Protein AF-A0ABD2SVR3-F1 (afdb_monomer)

Nearest PDB structures (foldseek):
  7y4g-assembly1_A  TM=5.495E-01  e=4.233E-01  Bacteroides thetaiotaomicron
  3trs-assembly2_D  TM=3.457E-01  e=1.731E+00  Aspergillus niger var. macrosporus
  8gex-assembly1_A  TM=4.840E-01  e=4.912E+00  Bacteroides thetaiotaomicron
  8gex-assembly3_C  TM=4.851E-01  e=7.854E+00  Bacteroides thetaiotaomicron

Solvent-accessible surface area (backbone atoms only — not comparable to full-atom values): 9138 Å² total; per-residue (Å²): 102,72,50,70,42,85,88,78,70,46,72,46,77,51,79,84,60,87,90,54,76,62,70,98,46,35,54,74,39,43,32,70,50,66,24,80,81,76,72,31,46,36,40,39,38,44,36,37,39,58,59,92,92,45,73,51,63,48,44,36,42,31,36,59,82,78,70,43,75,46,72,58,94,72,68,100,54,90,45,50,76,46,92,58,60,58,51,58,32,41,74,53,96,55,23,34,36,37,70,20,39,47,96,94,38,68,35,41,38,34,37,31,59,72,79,70,42,77,46,78,46,87,76,86,62,95,64,94,80,68,78,65,66,44,49,32,71,46,72,56,98,87,39,83,40,80,48,72,63,131

InterPro domains:
  IPR006527 F-box associated beta-propeller, type 1 [PF07734] (4-127)
  IPR017451 F-box associated beta-propeller domain [TIGR01640] (1-143)
  IPR050796 SCF complex F-box component [PTHR31672] (1-122)

Radius of gyration: 15.7 Å; Cα contacts (8 Å, |Δi|>4): 285; chains: 1; bounding box: 40×37×43 Å

Mean predicted aligned error: 7.52 Å

Sequence (150 aa):
MYLINPTTVDYHRIPVFHLGLPQQSSYRVYGFGYDFASDDYKVVNLSRYRKGNIDTTFVDVYSVRMGLWRRLESLPYDDVLSERGGASGVLVNGVFHWMASKASSLVIIGFDLSDEKFSRYQHLLIFMEMSWIGMNLGVLEGVFVCFVLY

pLDDT: mean 79.94, std 13.64, range [44.94, 96.62]

Foldseek 3Di:
DWDADPVVRDIDDQDDDPPDDDPVFKDKAWEWDAAPQVRWIKIWIWMWGDDDPDTDIWIWIATPVVSDIDTDPDDPDSFFDDPQDKHHFDDAPQWTWIWTADPNDIWIWIQRNNVRDIDTDRDDDPPNDDDPHQWYWDADPRDIDIDGDD

Organism: NCBI:txid62892

Secondary structure (DSSP, 8-state):
-EEE-TTT--EEEPPPPTTPPPGGGEEEEEEEEEETTTTEEEEEEEEEEEETTEEEEEEEEEETTTTEEEE-S--S-TT---TT--PPPEEETTEEEEEEEETTEEEEEEEETTT--EEEE--S---TTS--TTEEEEEETTEEEEEE--

Structure (mmCIF, N/CA/C/O backbone):
data_AF-A0ABD2SVR3-F1
#
_entry.id   AF-A0ABD2SVR3-F1
#
loop_
_atom_site.group_PDB
_atom_site.id
_atom_site.type_symbol
_atom_site.label_atom_id
_atom_site.label_alt_id
_atom_site.label_comp_id
_atom_site.label_asym_id
_atom_site.label_entity_id
_atom_site.label_seq_id
_atom_site.pdbx_PDB_ins_code
_atom_site.Cartn_x
_atom_site.Cartn_y
_atom_site.Cartn_z
_atom_site.occupancy
_atom_site.B_iso_or_equiv
_atom_site.auth_seq_id
_atom_site.auth_comp_id
_atom_site.auth_asym_id
_atom_site.auth_atom_id
_atom_site.pdbx_PDB_model_num
ATOM 1 N N . MET A 1 1 ? 8.172 2.208 11.697 1.00 87.25 1 MET A N 1
ATOM 2 C CA . MET A 1 1 ? 6.969 2.769 11.050 1.00 87.25 1 MET A CA 1
ATOM 3 C C . MET A 1 1 ? 5.865 2.813 12.090 1.00 87.25 1 MET A C 1
ATOM 5 O O . MET A 1 1 ? 5.835 1.932 12.944 1.00 87.25 1 MET A O 1
ATOM 9 N N . TYR A 1 2 ? 5.017 3.836 12.053 1.00 92.88 2 TYR A N 1
ATOM 10 C CA . TYR A 1 2 ? 3.914 4.018 12.994 1.00 92.88 2 TYR A CA 1
ATOM 11 C C . TYR A 1 2 ? 2.645 4.317 12.202 1.00 92.88 2 TYR A C 1
ATOM 13 O O . TYR A 1 2 ? 2.710 5.057 11.223 1.00 92.88 2 TYR A O 1
ATOM 21 N N . LEU A 1 3 ? 1.521 3.751 12.626 1.00 93.31 3 LEU A N 1
ATOM 22 C CA . LEU A 1 3 ? 0.201 4.262 12.277 1.00 93.31 3 LEU A CA 1
ATOM 23 C C . LEU A 1 3 ? -0.216 5.182 13.410 1.00 93.31 3 LEU A C 1
ATOM 25 O O . LEU A 1 3 ? -0.086 4.804 14.570 1.00 93.31 3 LEU A O 1
ATOM 29 N N . ILE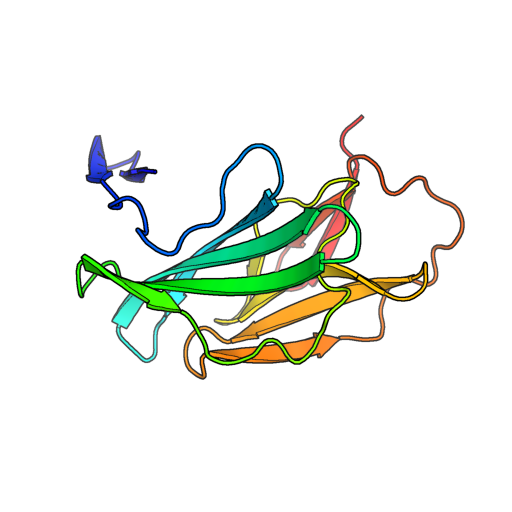 A 1 4 ? -0.666 6.384 13.084 1.00 93.75 4 ILE A N 1
ATOM 30 C CA . ILE A 1 4 ? -1.083 7.371 14.075 1.00 93.75 4 ILE A CA 1
ATOM 31 C C . ILE A 1 4 ? -2.514 7.748 13.734 1.00 93.75 4 ILE A C 1
ATOM 33 O O . ILE A 1 4 ? -2.790 8.129 12.597 1.00 93.75 4 ILE A O 1
ATOM 37 N N . ASN A 1 5 ? -3.409 7.636 14.709 1.00 92.12 5 ASN A N 1
ATOM 38 C CA . ASN A 1 5 ? -4.734 8.218 14.628 1.00 92.12 5 ASN A CA 1
ATOM 39 C C . ASN A 1 5 ? -4.652 9.642 15.202 1.00 92.12 5 ASN A C 1
ATOM 41 O O . ASN A 1 5 ? -4.577 9.800 16.419 1.00 92.12 5 ASN A O 1
ATOM 45 N N . PRO A 1 6 ? -4.648 10.695 14.368 1.00 92.38 6 PRO A N 1
ATOM 46 C CA . PRO A 1 6 ? -4.511 12.063 14.860 1.00 92.38 6 PRO A CA 1
ATOM 47 C C . PRO A 1 6 ? -5.739 12.542 15.648 1.00 92.38 6 PRO A C 1
ATOM 49 O O . PRO A 1 6 ? -5.636 13.511 16.392 1.00 92.38 6 PRO A O 1
ATOM 52 N N . THR A 1 7 ? -6.893 11.883 15.498 1.00 94.94 7 THR A N 1
ATOM 53 C CA . THR A 1 7 ? -8.134 12.236 16.198 1.00 94.94 7 THR A CA 1
ATOM 54 C C . THR A 1 7 ? -8.171 11.659 17.607 1.00 94.94 7 THR A C 1
ATOM 56 O O . THR A 1 7 ? -8.608 12.343 18.527 1.00 94.94 7 THR A O 1
ATOM 59 N N . THR A 1 8 ? -7.714 10.417 17.788 1.00 94.06 8 THR A N 1
ATOM 60 C CA . THR A 1 8 ? -7.676 9.776 19.115 1.00 94.06 8 THR A CA 1
ATOM 61 C C . THR A 1 8 ? -6.331 9.936 19.818 1.00 94.06 8 THR A C 1
ATOM 63 O O . THR A 1 8 ? -6.241 9.696 21.014 1.00 94.06 8 THR A O 1
ATOM 66 N N . VAL A 1 9 ? -5.296 10.384 19.097 1.00 91.88 9 VAL A N 1
ATOM 67 C CA . VAL A 1 9 ? -3.899 10.471 19.566 1.00 91.88 9 VAL A CA 1
ATOM 68 C C . VAL A 1 9 ? -3.290 9.088 19.863 1.00 91.88 9 VAL A C 1
ATOM 70 O O . VAL A 1 9 ? -2.200 8.973 20.423 1.00 91.88 9 VAL A O 1
ATOM 73 N N . ASP A 1 10 ? -3.948 8.016 19.418 1.00 94.50 10 ASP A N 1
ATOM 74 C CA . ASP A 1 10 ? -3.412 6.664 19.511 1.00 94.50 10 ASP A CA 1
ATOM 75 C C . ASP A 1 10 ? -2.381 6.405 18.418 1.00 94.50 10 ASP A C 1
ATOM 77 O O . ASP A 1 10 ? -2.454 6.928 17.299 1.00 94.50 10 ASP A O 1
ATOM 81 N N . TYR A 1 11 ? -1.431 5.528 18.722 1.00 94.19 11 TYR A N 1
ATOM 82 C CA . TYR A 1 11 ? -0.467 5.058 17.746 1.00 94.19 11 TYR A CA 1
ATOM 83 C C . TYR A 1 11 ? -0.273 3.550 17.834 1.00 94.19 11 TYR A C 1
ATOM 85 O O . TYR A 1 11 ? -0.244 2.951 18.907 1.00 94.19 11 TYR A O 1
ATOM 93 N N . HIS A 1 12 ? -0.067 2.942 16.672 1.00 93.31 12 HIS A N 1
ATOM 94 C CA . HIS A 1 12 ? 0.307 1.545 16.528 1.00 93.31 12 HIS A CA 1
ATOM 95 C C . HIS A 1 12 ? 1.704 1.461 15.929 1.00 93.31 12 HIS A C 1
ATOM 97 O O . HIS A 1 12 ? 1.962 1.944 14.821 1.00 93.31 12 HIS A O 1
ATOM 103 N N . ARG A 1 13 ? 2.637 0.852 16.661 1.00 95.25 13 ARG A N 1
ATOM 104 C CA . ARG A 1 13 ? 3.996 0.640 16.162 1.00 95.25 13 ARG A CA 1
ATOM 105 C C . ARG A 1 13 ? 4.016 -0.591 15.267 1.00 95.25 13 ARG A C 1
ATOM 107 O O . ARG A 1 13 ? 3.818 -1.708 15.733 1.00 95.25 13 ARG A O 1
ATOM 114 N N . ILE A 1 14 ? 4.380 -0.391 14.007 1.00 94.62 14 ILE A N 1
ATOM 115 C CA . ILE A 1 14 ? 4.580 -1.495 13.074 1.00 94.62 14 ILE A CA 1
ATOM 116 C C . ILE A 1 14 ? 5.995 -2.064 13.275 1.00 94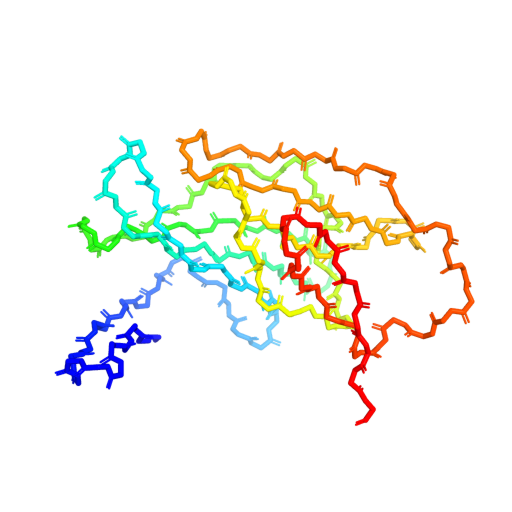.62 14 ILE A C 1
ATOM 118 O O . ILE A 1 14 ? 6.973 -1.302 13.189 1.00 94.62 14 ILE A O 1
ATOM 122 N N . PRO A 1 15 ? 6.134 -3.378 13.551 1.00 93.25 15 PRO A N 1
ATOM 123 C CA . PRO A 1 15 ? 7.430 -4.016 13.723 1.00 93.25 15 PRO A CA 1
ATOM 124 C C . PRO A 1 15 ? 8.243 -3.955 12.429 1.00 93.25 15 PRO A C 1
ATOM 126 O O . PRO A 1 15 ? 7.701 -3.892 11.325 1.00 93.25 15 PRO A O 1
ATOM 129 N N . VAL A 1 16 ? 9.567 -3.975 12.564 1.00 89.31 16 VAL A N 1
ATOM 130 C CA . VAL A 1 16 ? 10.459 -4.061 11.404 1.00 89.31 16 VAL A CA 1
ATOM 131 C C . VAL A 1 16 ? 10.299 -5.440 10.776 1.00 89.31 16 VAL A C 1
ATOM 133 O O . VAL A 1 16 ? 10.348 -6.450 11.478 1.00 89.31 16 VAL A O 1
ATOM 136 N N . PHE A 1 17 ? 10.127 -5.492 9.457 1.00 89.19 17 PHE A N 1
ATOM 137 C CA . PHE A 1 17 ? 10.114 -6.768 8.760 1.00 89.19 17 PHE A CA 1
ATOM 138 C C . PHE A 1 17 ? 11.542 -7.299 8.616 1.00 89.19 17 PHE A C 1
ATOM 140 O O . PHE A 1 17 ? 12.380 -6.668 7.976 1.00 89.19 17 PHE A O 1
ATOM 147 N N . HIS A 1 18 ? 11.824 -8.456 9.215 1.00 82.94 18 HIS A N 1
ATOM 148 C CA . HIS A 1 18 ? 13.164 -9.052 9.252 1.00 82.94 18 HIS A CA 1
ATOM 149 C C . HIS A 1 18 ? 13.677 -9.487 7.868 1.00 82.94 18 HIS A C 1
ATOM 151 O O . HIS A 1 18 ? 14.882 -9.473 7.642 1.00 82.94 18 HIS A O 1
ATOM 157 N N . LEU A 1 19 ? 12.776 -9.811 6.929 1.00 82.88 19 LEU 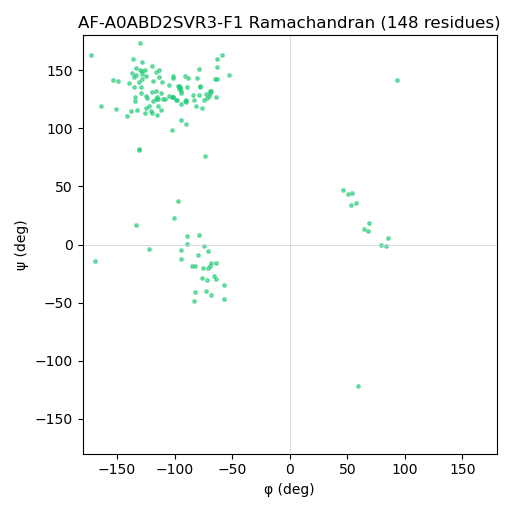A N 1
ATOM 158 C CA . LEU A 1 19 ? 13.112 -10.074 5.518 1.00 82.88 19 LEU A CA 1
ATOM 159 C C . LEU A 1 19 ? 13.077 -8.802 4.653 1.00 82.88 19 LEU A C 1
ATOM 161 O O . LEU A 1 19 ? 13.157 -8.867 3.421 1.00 82.88 19 LEU A O 1
ATOM 165 N N . GLY A 1 20 ? 12.910 -7.635 5.278 1.00 78.50 20 GLY A N 1
ATOM 166 C CA . GLY A 1 20 ? 12.955 -6.349 4.603 1.00 78.50 20 GLY A CA 1
ATOM 167 C C . GLY A 1 20 ? 14.343 -6.075 4.027 1.00 78.50 20 GLY A C 1
ATOM 168 O O . GLY A 1 20 ? 15.365 -6.390 4.630 1.00 78.50 20 GLY A O 1
ATOM 169 N N . LEU A 1 21 ? 14.380 -5.460 2.847 1.00 78.38 21 LEU A N 1
ATOM 170 C CA . LEU A 1 21 ? 15.635 -5.125 2.169 1.00 78.38 21 LEU A CA 1
ATOM 171 C C . LEU A 1 21 ? 16.511 -4.115 2.953 1.00 78.38 21 LEU A C 1
ATOM 173 O O . LEU A 1 21 ? 16.019 -3.359 3.792 1.00 78.38 21 LEU A O 1
ATOM 177 N N . PRO A 1 22 ? 17.821 -4.030 2.694 1.00 75.31 22 PRO A N 1
ATOM 178 C CA . PRO A 1 22 ? 18.647 -2.965 3.257 1.00 75.31 22 PRO A CA 1
ATOM 179 C C . PRO A 1 22 ? 18.316 -1.606 2.616 1.00 75.31 22 PRO A C 1
ATOM 181 O O . PRO A 1 22 ? 18.364 -1.453 1.396 1.00 75.31 22 PRO A O 1
ATOM 184 N N . GLN A 1 23 ? 18.046 -0.593 3.447 1.00 69.69 23 GLN A N 1
ATOM 185 C CA . GLN A 1 23 ? 17.544 0.722 3.014 1.00 69.69 23 GLN A CA 1
ATOM 186 C C . GLN A 1 23 ? 18.447 1.433 1.990 1.00 69.69 23 GLN A C 1
ATOM 188 O O . GLN A 1 23 ? 17.944 2.086 1.087 1.00 69.69 23 GLN A O 1
ATOM 193 N N . GLN A 1 24 ? 19.770 1.276 2.092 1.00 70.00 24 GLN A N 1
ATOM 194 C CA . GLN A 1 24 ? 20.750 1.969 1.239 1.00 70.00 24 GLN A CA 1
ATOM 195 C C . GLN A 1 24 ? 20.735 1.531 -0.236 1.00 70.00 24 GLN A C 1
ATOM 197 O O . GLN A 1 24 ? 21.318 2.203 -1.077 1.00 70.00 24 GLN A O 1
ATOM 202 N N . SER A 1 25 ? 20.110 0.395 -0.550 1.00 72.19 25 SER A N 1
ATOM 203 C CA . SER A 1 25 ? 20.091 -0.188 -1.907 1.00 72.19 25 SER A CA 1
ATOM 204 C C . SER A 1 25 ? 18.691 -0.627 -2.329 1.00 72.19 25 SER A C 1
ATOM 206 O O . SER A 1 25 ? 18.532 -1.410 -3.266 1.00 72.19 25 SER A O 1
ATOM 208 N N . SER A 1 26 ? 17.672 -0.131 -1.622 1.00 77.94 26 SER A N 1
ATOM 209 C CA . SER A 1 26 ? 16.284 -0.432 -1.928 1.00 77.94 26 SER A CA 1
ATOM 210 C C . SER A 1 26 ? 15.444 0.827 -2.026 1.00 77.94 26 SER A C 1
ATOM 212 O O . SER A 1 26 ? 15.427 1.633 -1.095 1.00 77.94 26 SER A O 1
ATOM 214 N N . TYR A 1 27 ? 14.677 0.934 -3.100 1.00 80.12 27 TYR A N 1
ATOM 215 C CA . TYR A 1 27 ? 13.593 1.897 -3.207 1.00 80.12 27 TYR A CA 1
ATOM 216 C C . TYR A 1 27 ? 12.306 1.287 -2.641 1.00 80.12 27 TYR A C 1
ATOM 218 O O . TYR A 1 27 ? 12.089 0.081 -2.782 1.00 80.12 27 TYR A O 1
ATOM 226 N N . ARG A 1 28 ? 11.473 2.094 -1.972 1.00 82.19 28 ARG A N 1
ATOM 227 C CA . ARG A 1 28 ? 10.238 1.637 -1.316 1.00 82.19 28 ARG A CA 1
ATOM 228 C C . ARG A 1 28 ? 9.101 2.624 -1.499 1.00 82.19 28 ARG A C 1
ATOM 230 O O . ARG A 1 28 ? 9.303 3.820 -1.307 1.00 82.19 28 ARG A O 1
ATOM 237 N N . VAL A 1 29 ? 7.909 2.098 -1.744 1.00 84.50 29 VAL A N 1
ATOM 238 C CA . VAL A 1 29 ? 6.643 2.832 -1.644 1.00 84.50 29 VAL A CA 1
ATOM 239 C C . VAL A 1 29 ? 5.674 2.046 -0.779 1.00 84.50 29 VAL A C 1
ATOM 241 O O . VAL A 1 29 ? 5.711 0.816 -0.737 1.00 84.50 29 VAL A O 1
ATOM 244 N N . TYR A 1 30 ? 4.802 2.770 -0.087 1.00 88.12 30 TYR A N 1
ATOM 245 C CA . TYR A 1 30 ? 3.829 2.179 0.821 1.00 88.12 30 TYR A CA 1
ATOM 246 C C . TYR A 1 30 ? 2.405 2.514 0.384 1.00 88.12 30 TYR A C 1
ATOM 248 O O . TYR A 1 30 ? 2.171 3.537 -0.257 1.00 88.12 30 TYR A O 1
ATOM 256 N N . GLY A 1 31 ? 1.458 1.660 0.746 1.00 90.44 31 GLY A N 1
ATOM 257 C CA . GLY A 1 31 ? 0.024 1.936 0.744 1.00 90.44 31 GLY A CA 1
ATOM 258 C C . GLY A 1 31 ? -0.556 1.567 2.107 1.00 90.44 31 GLY A C 1
ATOM 259 O O . GLY A 1 31 ? -0.123 0.584 2.709 1.00 90.44 31 GLY A O 1
ATOM 260 N N . PHE A 1 32 ? -1.505 2.354 2.608 1.00 93.06 32 PHE A N 1
ATOM 261 C CA . PHE A 1 32 ? -2.243 2.066 3.840 1.00 93.06 32 PHE A CA 1
ATOM 262 C C . PHE A 1 32 ? -3.743 2.189 3.592 1.00 93.06 32 PHE A C 1
ATOM 264 O O . PHE A 1 32 ? -4.185 3.114 2.912 1.00 93.06 32 PHE A O 1
ATOM 271 N N . GLY A 1 33 ? -4.510 1.228 4.099 1.00 93.44 33 GLY A N 1
ATOM 272 C CA . GLY A 1 33 ? -5.896 1.067 3.700 1.00 93.44 33 GLY A CA 1
ATOM 273 C C . GLY A 1 33 ? -6.630 0.025 4.519 1.00 93.44 33 GLY A C 1
ATOM 274 O O . GLY A 1 33 ? -6.014 -0.801 5.191 1.00 93.44 33 GLY A O 1
ATOM 275 N N . TYR A 1 34 ? -7.952 0.087 4.447 1.00 94.06 34 TYR A N 1
ATOM 276 C CA . TYR A 1 34 ? -8.846 -0.870 5.078 1.00 94.06 34 TYR A CA 1
ATOM 277 C C . TYR A 1 34 ? -9.366 -1.855 4.028 1.00 94.06 34 TYR A C 1
ATOM 279 O O . TYR A 1 34 ? -9.878 -1.447 2.984 1.00 94.06 34 TYR A O 1
ATOM 287 N N . ASP A 1 35 ? -9.203 -3.142 4.308 1.00 94.94 35 ASP A N 1
ATOM 288 C CA . ASP A 1 35 ? -9.751 -4.249 3.538 1.00 94.94 35 ASP A CA 1
ATOM 289 C C . ASP A 1 35 ? -11.085 -4.679 4.155 1.00 94.94 35 ASP A C 1
ATOM 291 O O . ASP A 1 35 ? -11.120 -5.310 5.215 1.00 94.94 35 ASP A O 1
ATOM 295 N N . PHE A 1 36 ? -12.181 -4.348 3.472 1.00 92.12 36 PHE A N 1
ATOM 296 C CA . PHE A 1 36 ? -13.536 -4.690 3.902 1.00 92.12 36 PHE A CA 1
ATOM 297 C C . PHE A 1 36 ? -13.784 -6.204 3.943 1.00 92.12 36 PHE A C 1
ATOM 299 O O . PHE A 1 36 ? -14.585 -6.655 4.758 1.00 92.12 36 PHE A O 1
ATOM 306 N N . ALA A 1 37 ? -13.118 -6.997 3.095 1.00 93.69 37 ALA A N 1
ATOM 307 C CA . ALA A 1 37 ? -13.351 -8.440 3.022 1.00 93.69 37 ALA A CA 1
ATOM 308 C C . ALA A 1 37 ? -12.775 -9.174 4.240 1.00 93.69 37 ALA A C 1
ATOM 310 O O . ALA A 1 37 ? -13.408 -10.085 4.772 1.00 93.69 37 ALA A O 1
ATOM 311 N N . SER A 1 38 ? -11.585 -8.768 4.697 1.00 94.44 38 SER A N 1
ATOM 312 C CA . SER A 1 38 ? -10.951 -9.336 5.892 1.00 94.44 38 SER A CA 1
ATOM 313 C C . SER A 1 38 ? -11.225 -8.550 7.176 1.00 94.44 38 SER A C 1
ATOM 315 O O . SER A 1 38 ? -10.781 -8.978 8.244 1.00 94.44 38 SER A O 1
ATOM 317 N N . ASP A 1 39 ? -11.915 -7.408 7.077 1.00 95.44 39 ASP A N 1
ATOM 318 C CA . ASP A 1 39 ? -12.146 -6.455 8.169 1.00 95.44 39 ASP A CA 1
ATOM 319 C C . ASP A 1 39 ? -10.821 -6.020 8.837 1.00 95.44 39 ASP A C 1
ATOM 321 O O . ASP A 1 39 ? -10.656 -6.005 10.055 1.00 95.44 39 ASP A O 1
ATOM 325 N N . ASP A 1 40 ? -9.804 -5.717 8.031 1.00 96.25 40 ASP A N 1
ATOM 326 C CA . ASP A 1 40 ? -8.455 -5.446 8.536 1.00 96.25 40 ASP A CA 1
ATOM 327 C C . ASP A 1 40 ? -7.846 -4.196 7.916 1.00 96.25 40 ASP A C 1
ATOM 329 O O . ASP A 1 40 ? -8.031 -3.899 6.738 1.00 96.25 40 ASP A O 1
ATOM 333 N N . TYR A 1 41 ? -7.052 -3.488 8.710 1.00 95.06 41 TYR A N 1
ATOM 334 C CA . TYR A 1 41 ? -6.164 -2.470 8.181 1.00 95.06 41 TYR A CA 1
ATOM 335 C C . TYR A 1 41 ? -4.881 -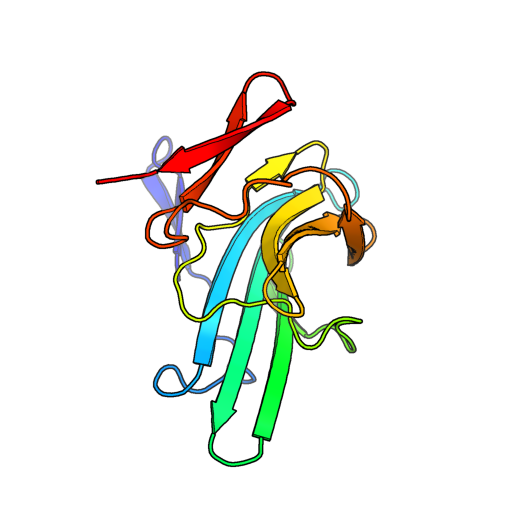3.134 7.704 1.00 95.06 41 TYR A C 1
ATOM 337 O O . TYR A 1 41 ? -4.218 -3.863 8.445 1.00 95.06 41 TYR A O 1
ATOM 345 N N . LYS A 1 42 ? -4.497 -2.841 6.466 1.00 95.88 42 LYS A N 1
ATOM 346 C CA . LYS A 1 42 ? -3.299 -3.394 5.845 1.00 95.88 42 LYS A CA 1
ATOM 347 C C . LYS A 1 42 ? -2.323 -2.281 5.486 1.00 95.88 42 LYS A C 1
ATOM 349 O O . LYS A 1 42 ? -2.713 -1.212 5.012 1.00 95.88 42 LYS A O 1
ATOM 354 N N . VAL A 1 43 ? -1.034 -2.549 5.688 1.00 95.00 43 VAL A N 1
ATOM 355 C CA . VAL A 1 43 ? 0.046 -1.772 5.065 1.00 95.00 43 VAL A CA 1
ATOM 356 C C . VAL A 1 43 ? 0.702 -2.632 4.002 1.00 95.00 43 VAL A C 1
ATOM 358 O O . VAL A 1 43 ? 1.179 -3.722 4.298 1.00 95.00 43 VAL A O 1
ATOM 361 N N . VAL A 1 44 ? 0.761 -2.128 2.777 1.00 93.19 44 VAL A N 1
ATOM 362 C CA . VAL A 1 44 ? 1.455 -2.772 1.662 1.00 93.19 44 VAL A CA 1
ATOM 363 C C . VAL A 1 44 ? 2.758 -2.027 1.420 1.00 93.19 44 VAL A C 1
ATOM 365 O O . VAL A 1 44 ? 2.759 -0.808 1.281 1.00 93.19 44 VAL A O 1
ATOM 368 N N . ASN A 1 45 ? 3.870 -2.750 1.386 1.00 90.31 45 ASN A N 1
ATOM 369 C CA . ASN A 1 45 ? 5.197 -2.252 1.050 1.00 90.31 45 ASN A CA 1
ATOM 370 C C . ASN A 1 45 ? 5.625 -2.866 -0.283 1.00 90.31 45 ASN A C 1
ATOM 372 O O . ASN A 1 45 ? 5.833 -4.077 -0.364 1.00 90.31 45 ASN A O 1
ATOM 376 N N . LEU A 1 46 ? 5.796 -2.029 -1.302 1.00 87.44 46 LEU A N 1
ATOM 377 C CA . LEU A 1 46 ? 6.447 -2.412 -2.550 1.00 87.44 46 LEU A CA 1
ATOM 378 C C . LEU A 1 46 ? 7.896 -1.955 -2.476 1.00 87.44 46 LEU A C 1
ATOM 380 O O . LEU A 1 46 ? 8.167 -0.771 -2.266 1.00 87.44 46 LEU A O 1
ATOM 384 N N . SER A 1 47 ? 8.836 -2.878 -2.659 1.00 84.69 47 SER A N 1
ATOM 385 C CA . SER A 1 47 ? 10.259 -2.560 -2.565 1.00 84.69 47 SER A CA 1
ATOM 386 C C . SER A 1 47 ? 11.069 -3.173 -3.697 1.00 84.69 47 SER A C 1
ATOM 388 O O . SER A 1 47 ? 10.875 -4.337 -4.019 1.00 84.69 47 SER A O 1
ATOM 390 N N . ARG A 1 48 ? 11.982 -2.399 -4.292 1.00 82.38 48 ARG A N 1
ATOM 391 C CA . ARG A 1 48 ? 12.898 -2.845 -5.354 1.00 82.38 48 ARG A CA 1
ATOM 392 C C . ARG A 1 48 ? 14.324 -2.779 -4.844 1.00 82.38 48 ARG A C 1
ATOM 394 O O . ARG A 1 48 ? 14.743 -1.736 -4.350 1.00 82.38 48 ARG A O 1
ATOM 401 N N . TYR A 1 49 ? 15.052 -3.879 -4.954 1.00 82.00 49 TYR A N 1
ATOM 402 C CA . TYR A 1 49 ? 16.472 -3.977 -4.652 1.00 82.00 49 TYR A CA 1
ATOM 403 C C . TYR A 1 49 ? 17.270 -3.948 -5.944 1.00 82.00 49 TYR A C 1
ATOM 405 O O . TYR A 1 49 ? 17.029 -4.783 -6.814 1.00 82.00 49 TYR A O 1
ATOM 413 N N . ARG A 1 50 ? 18.247 -3.043 -6.039 1.00 79.62 50 ARG A N 1
ATOM 414 C CA . ARG A 1 50 ? 19.150 -2.982 -7.189 1.00 79.62 50 ARG A CA 1
ATOM 415 C C . ARG A 1 50 ? 20.597 -2.863 -6.730 1.00 79.62 50 ARG A C 1
ATOM 417 O O . ARG A 1 50 ? 20.984 -1.871 -6.114 1.00 79.62 50 ARG A O 1
ATOM 424 N N . LYS A 1 51 ? 21.412 -3.876 -7.028 1.00 83.00 51 LYS A N 1
ATOM 425 C CA . LYS A 1 51 ? 22.855 -3.867 -6.744 1.00 83.00 51 LYS A CA 1
ATOM 426 C C . LYS A 1 51 ? 23.608 -4.732 -7.750 1.00 83.00 51 LYS A C 1
ATOM 428 O O . LYS A 1 51 ? 23.436 -5.948 -7.785 1.00 83.00 51 LYS A O 1
ATOM 433 N N . GLY A 1 52 ? 24.488 -4.108 -8.534 1.00 84.62 52 GLY A N 1
ATOM 434 C CA . GLY A 1 52 ? 25.197 -4.797 -9.613 1.00 84.62 52 GLY A CA 1
ATOM 435 C C . GLY A 1 52 ? 24.205 -5.382 -10.622 1.00 84.62 52 GLY A C 1
ATOM 436 O O . GLY A 1 52 ? 23.377 -4.650 -11.154 1.00 84.62 52 GLY A O 1
ATOM 437 N N . ASN A 1 53 ? 24.265 -6.699 -10.828 1.00 84.12 53 ASN A N 1
ATOM 438 C CA . ASN A 1 53 ? 23.381 -7.429 -11.746 1.00 84.12 53 ASN A CA 1
ATOM 439 C C . ASN A 1 53 ? 22.085 -7.931 -11.086 1.00 84.12 53 ASN A C 1
ATOM 441 O O . ASN A 1 53 ? 21.298 -8.610 -11.738 1.00 84.12 53 ASN A O 1
ATOM 445 N N . ILE A 1 54 ? 21.881 -7.655 -9.795 1.00 81.81 54 ILE A N 1
ATOM 446 C CA . ILE A 1 54 ? 20.668 -8.047 -9.078 1.00 81.81 54 ILE A CA 1
ATOM 447 C C . ILE A 1 54 ? 19.664 -6.906 -9.188 1.00 81.81 54 ILE A C 1
ATOM 449 O O . ILE A 1 54 ? 19.960 -5.785 -8.768 1.00 81.81 54 ILE A O 1
ATOM 453 N N . ASP A 1 55 ? 18.486 -7.226 -9.708 1.00 81.12 55 ASP A N 1
ATOM 454 C CA . ASP A 1 55 ? 17.318 -6.356 -9.754 1.00 81.12 55 ASP A CA 1
ATOM 455 C C . ASP A 1 55 ? 16.091 -7.195 -9.390 1.00 81.12 55 ASP A C 1
ATOM 457 O O . ASP A 1 55 ? 15.803 -8.203 -10.036 1.00 81.12 55 ASP A O 1
ATOM 461 N N . THR A 1 56 ? 15.441 -6.891 -8.271 1.00 81.00 56 THR A N 1
ATOM 462 C CA . THR A 1 56 ? 14.337 -7.716 -7.758 1.00 81.00 56 THR A CA 1
ATOM 463 C C . THR A 1 56 ? 13.340 -6.860 -7.008 1.00 81.00 56 THR A C 1
ATOM 465 O O . THR A 1 56 ? 13.730 -5.979 -6.240 1.00 81.00 56 THR A O 1
ATOM 468 N N . THR A 1 57 ? 12.053 -7.156 -7.178 1.00 82.38 57 THR A N 1
ATOM 469 C CA . THR A 1 57 ? 10.971 -6.460 -6.481 1.00 82.38 57 THR A CA 1
ATOM 470 C C . THR A 1 57 ? 10.253 -7.403 -5.514 1.00 82.38 57 THR A C 1
ATOM 472 O O . THR A 1 57 ? 10.085 -8.587 -5.796 1.00 82.38 57 THR A O 1
ATOM 475 N N . PHE A 1 58 ? 9.818 -6.877 -4.372 1.00 86.19 58 PHE A N 1
ATOM 476 C CA . PHE A 1 58 ? 9.097 -7.598 -3.327 1.00 86.19 58 PHE A CA 1
ATOM 477 C C . PHE A 1 58 ? 7.834 -6.851 -2.913 1.00 86.19 58 PHE A C 1
ATOM 479 O O . PHE A 1 58 ? 7.802 -5.616 -2.922 1.00 86.19 58 PHE A O 1
ATOM 486 N N . VAL A 1 59 ? 6.836 -7.622 -2.480 1.00 89.00 59 VAL A N 1
ATOM 487 C CA . VAL A 1 59 ? 5.596 -7.124 -1.879 1.00 89.00 59 VAL A CA 1
ATOM 488 C C . VAL A 1 59 ? 5.476 -7.727 -0.506 1.00 89.00 59 VAL A C 1
ATOM 490 O O . VAL A 1 59 ? 5.386 -8.947 -0.357 1.00 89.00 59 VAL A O 1
ATOM 493 N N . ASP A 1 60 ? 5.453 -6.855 0.485 1.00 92.31 60 ASP A N 1
ATOM 494 C CA . ASP A 1 60 ? 5.245 -7.242 1.864 1.00 92.31 60 ASP A CA 1
ATOM 495 C C . ASP A 1 60 ? 3.933 -6.622 2.338 1.00 92.31 60 ASP A C 1
ATOM 497 O O . ASP A 1 60 ? 3.694 -5.430 2.1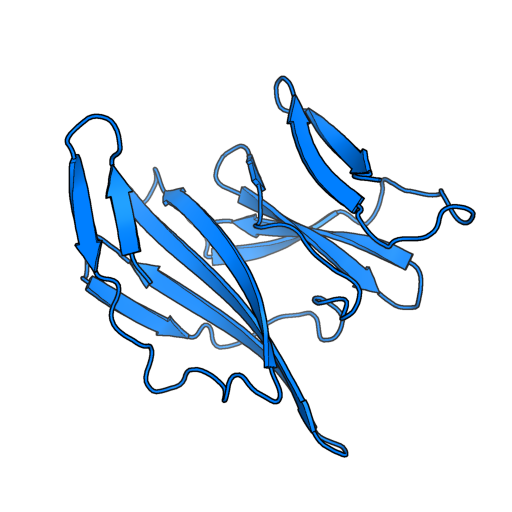38 1.00 92.31 60 ASP A O 1
ATOM 501 N N . VAL A 1 61 ? 3.082 -7.425 2.966 1.00 94.88 61 VAL A N 1
ATOM 502 C CA . VAL A 1 61 ? 1.796 -6.990 3.512 1.00 94.88 61 VAL A CA 1
ATOM 503 C C . VAL A 1 61 ? 1.831 -7.165 5.021 1.00 94.88 61 VAL A C 1
ATOM 505 O O . VAL A 1 61 ? 2.120 -8.248 5.531 1.00 94.88 61 VAL A O 1
ATOM 508 N N . TYR A 1 62 ? 1.549 -6.086 5.737 1.00 96.12 62 TYR A N 1
ATOM 509 C CA . TYR A 1 62 ? 1.341 -6.086 7.173 1.00 96.12 62 TYR A CA 1
ATOM 510 C C . TYR A 1 62 ? -0.151 -6.103 7.465 1.00 96.12 62 TYR A C 1
ATOM 512 O O . TYR A 1 62 ? -0.865 -5.205 7.021 1.00 96.12 62 TYR A O 1
ATOM 520 N N . SER A 1 63 ? -0.592 -7.085 8.242 1.00 96.62 63 SER A N 1
ATOM 521 C CA . SER A 1 63 ? -1.924 -7.099 8.843 1.00 96.62 63 SER A CA 1
ATOM 522 C C . SER A 1 63 ? -1.854 -6.425 10.209 1.00 96.62 63 SER A C 1
ATOM 524 O O . SER A 1 63 ? -1.084 -6.858 11.074 1.00 96.62 63 SER A O 1
ATOM 526 N N . VAL A 1 64 ? -2.649 -5.374 10.422 1.00 96.19 64 VAL A N 1
ATOM 527 C CA . VAL A 1 64 ? -2.730 -4.705 11.728 1.00 96.19 64 VAL A CA 1
ATOM 528 C C . VAL A 1 64 ? -3.393 -5.628 12.741 1.00 96.19 64 VAL A C 1
ATOM 530 O O . VAL A 1 64 ? -2.870 -5.784 13.843 1.00 96.19 64 VAL A O 1
ATOM 533 N N . ARG A 1 65 ? -4.478 -6.303 12.348 1.00 95.69 65 ARG A N 1
ATOM 534 C CA . ARG A 1 65 ? -5.194 -7.277 13.180 1.00 95.69 65 ARG A CA 1
ATOM 535 C C . ARG A 1 65 ? -4.297 -8.417 13.655 1.00 95.69 65 ARG A C 1
A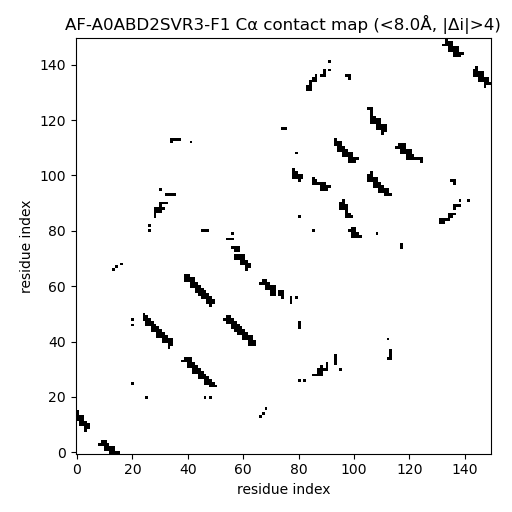TOM 537 O O . ARG A 1 65 ? -4.338 -8.766 14.830 1.00 95.69 65 ARG A O 1
ATOM 544 N N . MET A 1 66 ? -3.499 -9.007 12.764 1.00 95.44 66 MET A N 1
ATOM 545 C CA . MET A 1 66 ? -2.599 -10.111 13.123 1.00 95.44 66 MET A CA 1
ATOM 546 C C . MET A 1 66 ? -1.286 -9.627 13.744 1.00 95.44 66 MET A C 1
ATOM 548 O O . MET A 1 66 ? -0.572 -10.412 14.361 1.00 95.44 66 MET A O 1
ATOM 552 N N . GLY A 1 67 ? -0.932 -8.356 13.550 1.00 95.69 67 GLY A N 1
ATOM 553 C CA . GLY A 1 67 ? 0.327 -7.788 14.016 1.00 95.69 67 GLY A CA 1
ATOM 554 C C . GLY A 1 67 ? 1.562 -8.315 13.277 1.00 95.69 67 GLY A C 1
ATOM 555 O O . GLY A 1 67 ? 2.677 -8.181 13.786 1.00 95.69 67 GLY A O 1
ATOM 556 N N . LEU A 1 68 ? 1.393 -8.908 12.091 1.00 95.38 68 LEU A N 1
ATOM 557 C CA . LEU A 1 68 ? 2.429 -9.668 11.389 1.00 95.38 68 LEU A CA 1
ATOM 558 C C . LEU A 1 68 ? 2.618 -9.195 9.949 1.00 95.38 68 LEU A C 1
ATOM 560 O O . LEU A 1 68 ? 1.675 -8.812 9.257 1.00 95.38 68 LEU A O 1
ATOM 564 N N . TRP A 1 69 ? 3.868 -9.276 9.502 1.00 96.00 69 TRP A N 1
ATOM 565 C CA . TRP A 1 69 ? 4.244 -9.127 8.103 1.00 96.00 69 TRP A CA 1
ATOM 566 C C . TRP A 1 69 ? 4.253 -10.480 7.409 1.00 96.00 69 TRP A C 1
ATOM 568 O O . TRP A 1 69 ? 4.713 -11.472 7.977 1.00 96.00 69 TRP A O 1
ATOM 578 N N . ARG A 1 70 ? 3.864 -10.483 6.139 1.00 93.69 70 ARG A N 1
ATOM 579 C CA . ARG A 1 70 ? 4.093 -11.595 5.219 1.00 93.69 70 ARG A CA 1
ATOM 580 C C . ARG A 1 70 ? 4.557 -11.069 3.869 1.00 93.69 70 ARG A C 1
ATOM 582 O O . ARG A 1 70 ? 4.145 -9.992 3.445 1.00 93.69 70 ARG A O 1
ATOM 589 N N . ARG A 1 71 ? 5.400 -11.845 3.199 1.00 91.94 71 ARG A N 1
ATOM 590 C CA . ARG A 1 71 ? 5.841 -11.577 1.830 1.00 91.94 71 ARG A CA 1
ATOM 591 C C . ARG A 1 71 ? 4.977 -12.369 0.858 1.00 91.94 71 ARG A C 1
ATOM 593 O O . ARG A 1 71 ? 4.714 -13.541 1.110 1.00 91.94 71 ARG A O 1
ATOM 600 N N . LEU A 1 72 ? 4.562 -11.741 -0.236 1.00 90.06 72 LEU A N 1
ATOM 601 C CA . LEU A 1 72 ? 3.915 -12.440 -1.345 1.00 90.06 72 LEU A CA 1
ATOM 602 C C . LEU A 1 72 ? 4.966 -13.107 -2.236 1.00 90.06 72 LEU A C 1
ATOM 604 O O . LEU A 1 72 ? 6.047 -12.558 -2.445 1.00 90.06 72 LEU A O 1
ATOM 608 N N . GLU A 1 73 ? 4.641 -14.289 -2.761 1.00 75.44 73 GLU A N 1
ATOM 609 C CA . GLU A 1 73 ? 5.589 -15.134 -3.501 1.00 75.44 73 GLU A CA 1
ATOM 610 C C . GLU A 1 73 ? 5.965 -14.590 -4.884 1.00 75.44 73 GLU A C 1
ATOM 612 O O . GLU A 1 73 ? 7.005 -14.966 -5.420 1.00 75.44 73 GLU A O 1
ATOM 617 N N . SER A 1 74 ? 5.168 -13.699 -5.478 1.00 63.97 74 SER A N 1
ATOM 618 C CA . SER A 1 74 ? 5.510 -13.134 -6.783 1.00 63.97 74 SER A CA 1
ATOM 619 C C . SER A 1 74 ? 4.920 -11.750 -7.019 1.00 63.97 74 SER A C 1
ATOM 621 O O . SER A 1 74 ? 3.776 -11.453 -6.677 1.00 63.97 74 SER A O 1
ATOM 623 N N . LEU A 1 75 ? 5.727 -10.911 -7.665 1.00 66.94 75 LEU A N 1
ATOM 624 C CA . LEU A 1 75 ? 5.238 -9.812 -8.479 1.00 66.94 75 LEU A CA 1
ATOM 625 C C . LEU A 1 75 ? 5.235 -10.286 -9.922 1.00 66.94 75 LEU A C 1
ATOM 627 O O . LEU A 1 75 ? 6.238 -10.841 -10.363 1.00 66.94 75 LEU A O 1
ATOM 631 N N . PRO A 1 76 ? 4.185 -10.016 -10.706 1.00 60.41 76 PRO A N 1
ATOM 632 C CA . PRO A 1 76 ? 4.220 -10.378 -12.114 1.00 60.41 76 PRO A CA 1
ATOM 633 C C . PRO A 1 76 ? 5.134 -9.446 -12.935 1.00 60.41 76 PRO A C 1
ATOM 635 O O . PRO A 1 76 ? 5.219 -9.586 -14.154 1.00 60.41 76 PRO A O 1
ATOM 638 N N . TYR A 1 77 ? 5.746 -8.433 -12.308 1.00 62.75 77 TYR A N 1
ATOM 639 C CA . TYR A 1 77 ? 6.210 -7.223 -12.972 1.00 62.75 77 TYR A CA 1
ATOM 640 C C . TYR A 1 77 ? 7.558 -6.745 -12.399 1.00 62.75 77 TYR A C 1
ATOM 642 O O . TYR A 1 77 ? 7.613 -6.221 -11.288 1.00 62.75 77 TYR A O 1
ATOM 650 N N . ASP A 1 78 ? 8.623 -6.861 -13.190 1.00 58.78 78 ASP A N 1
ATOM 651 C CA . ASP A 1 78 ? 9.980 -6.434 -12.800 1.00 58.78 78 ASP A CA 1
ATOM 652 C C . ASP A 1 78 ? 10.175 -4.902 -12.843 1.00 58.78 78 ASP A C 1
ATOM 654 O O . ASP A 1 78 ? 11.025 -4.344 -12.154 1.00 58.78 78 ASP A O 1
ATOM 658 N N . ASP A 1 79 ? 9.317 -4.197 -13.588 1.00 59.22 79 ASP A N 1
ATOM 659 C CA . ASP A 1 79 ? 9.437 -2.762 -13.893 1.00 59.22 79 ASP A CA 1
ATOM 660 C C . ASP A 1 79 ? 8.528 -1.852 -13.034 1.00 59.22 79 ASP A C 1
ATOM 662 O O . ASP A 1 79 ? 8.132 -0.762 -13.436 1.00 59.22 79 ASP A O 1
ATOM 666 N N . VAL A 1 80 ? 8.093 -2.287 -11.852 1.00 59.56 80 VAL A N 1
ATOM 667 C CA . VAL A 1 80 ? 7.003 -1.580 -11.143 1.00 59.56 80 VAL A CA 1
ATOM 668 C C . VAL A 1 80 ? 7.452 -0.287 -10.472 1.00 59.56 80 VAL A C 1
ATOM 670 O O . VAL A 1 80 ? 6.663 0.639 -10.325 1.00 59.56 80 VAL A O 1
ATOM 673 N N . LEU A 1 81 ? 8.712 -0.189 -10.062 1.00 64.81 81 LEU A N 1
ATOM 674 C CA . LEU A 1 81 ? 9.161 0.931 -9.244 1.00 64.81 81 LEU A CA 1
ATOM 675 C C . LEU A 1 81 ? 10.189 1.775 -9.992 1.00 64.81 81 LEU A C 1
ATOM 677 O O . LEU A 1 81 ? 11.310 1.336 -10.258 1.00 64.81 81 LEU A O 1
ATOM 681 N N . SER A 1 82 ? 9.771 2.994 -10.333 1.00 59.88 82 SER A N 1
ATOM 682 C CA . SER A 1 82 ? 10.629 4.054 -10.855 1.00 59.88 82 SER A CA 1
ATOM 683 C C . SER A 1 82 ? 11.510 4.604 -9.732 1.00 59.88 82 SER A C 1
ATOM 685 O O . SER A 1 82 ? 11.010 5.006 -8.686 1.00 59.88 82 SER A O 1
ATOM 687 N N . GLU A 1 83 ? 12.821 4.692 -9.967 1.00 58.28 83 GLU A N 1
ATOM 688 C CA . GLU A 1 83 ? 13.769 5.374 -9.067 1.00 58.28 83 GLU A CA 1
ATOM 689 C C . GLU A 1 83 ? 13.485 6.890 -8.956 1.00 58.28 83 GLU A C 1
ATOM 691 O O . GLU A 1 83 ? 13.977 7.556 -8.048 1.00 58.28 83 GLU A O 1
ATOM 696 N N . ARG A 1 84 ? 12.683 7.454 -9.874 1.00 55.06 84 ARG A N 1
ATOM 697 C CA . ARG A 1 84 ? 12.453 8.900 -10.042 1.00 55.06 84 ARG A CA 1
ATOM 698 C C . ARG A 1 84 ? 11.183 9.407 -9.360 1.00 55.06 84 ARG A C 1
ATOM 700 O O . ARG A 1 84 ? 10.520 10.300 -9.877 1.00 55.06 84 ARG A O 1
ATOM 707 N N . GLY A 1 85 ? 10.874 8.860 -8.192 1.00 50.28 85 GLY A N 1
ATOM 708 C CA . GLY A 1 85 ? 9.770 9.332 -7.369 1.00 50.28 85 GLY A CA 1
ATOM 709 C C . GLY A 1 85 ? 8.469 8.585 -7.630 1.00 50.28 85 GLY A C 1
ATOM 710 O O . GLY A 1 85 ? 8.123 8.212 -8.748 1.00 50.28 85 GLY A O 1
ATOM 711 N N . GLY A 1 86 ? 7.765 8.361 -6.535 1.00 57.53 86 GLY A N 1
ATOM 712 C CA . GLY A 1 86 ? 6.479 7.702 -6.487 1.00 57.53 86 GLY A CA 1
ATOM 713 C C . GLY A 1 86 ? 5.893 8.025 -5.128 1.00 57.53 86 GLY A C 1
ATOM 714 O O . GLY A 1 86 ? 6.520 7.757 -4.101 1.00 57.53 86 GLY A O 1
ATOM 715 N N . ALA A 1 87 ? 4.741 8.684 -5.140 1.00 64.00 87 ALA A N 1
ATOM 716 C CA . ALA A 1 87 ? 3.946 8.922 -3.949 1.00 64.00 87 ALA A CA 1
ATOM 717 C C . ALA A 1 87 ? 3.552 7.588 -3.294 1.00 64.00 87 ALA A C 1
ATOM 719 O O . ALA A 1 87 ? 3.587 6.528 -3.931 1.00 64.00 87 ALA A O 1
ATOM 720 N N . SER A 1 88 ? 3.122 7.644 -2.033 1.00 74.00 88 SER A N 1
ATOM 721 C CA . SER A 1 88 ? 2.376 6.532 -1.441 1.00 74.00 88 SER A CA 1
ATOM 722 C C . SER A 1 88 ? 1.187 6.161 -2.334 1.00 74.00 88 SER A C 1
ATOM 724 O O . SER A 1 88 ? 0.596 7.022 -2.987 1.00 74.00 88 SER A O 1
ATOM 726 N N . GLY A 1 89 ? 0.847 4.876 -2.373 1.00 81.25 89 GLY A N 1
ATOM 727 C CA . GLY A 1 89 ? -0.263 4.379 -3.179 1.00 81.25 89 GLY A CA 1
ATOM 728 C C . GLY A 1 89 ? -1.584 4.971 -2.718 1.00 81.25 89 GLY A C 1
ATOM 729 O O . GLY A 1 89 ? -1.807 5.137 -1.517 1.00 81.25 89 GLY A O 1
ATOM 730 N N . VAL A 1 90 ? -2.465 5.260 -3.671 1.00 86.00 90 VAL A N 1
ATOM 731 C CA . VAL A 1 90 ? -3.817 5.752 -3.385 1.00 86.00 90 VAL A CA 1
ATOM 732 C C . VAL A 1 90 ? -4.804 4.597 -3.386 1.00 86.00 90 VAL A C 1
ATOM 734 O O . VAL A 1 90 ? -4.774 3.750 -4.276 1.00 86.00 90 VAL A O 1
ATOM 737 N N . LEU A 1 91 ? -5.679 4.546 -2.385 1.00 88.00 91 LEU A N 1
ATOM 738 C CA . LEU A 1 91 ? -6.708 3.516 -2.288 1.00 88.00 91 LEU A CA 1
ATOM 739 C C . LEU A 1 91 ? -7.986 3.978 -2.992 1.00 88.00 91 LEU A C 1
ATOM 741 O O . LEU A 1 91 ? -8.546 5.012 -2.631 1.00 88.00 91 LEU A O 1
ATOM 745 N N . VAL A 1 92 ? -8.470 3.192 -3.955 1.00 87.44 92 VAL A N 1
ATOM 746 C CA . VAL A 1 92 ? -9.761 3.399 -4.627 1.00 87.44 92 VAL A CA 1
ATOM 747 C C . VAL A 1 92 ? -10.485 2.069 -4.699 1.00 87.44 92 VAL A C 1
ATOM 749 O O . VAL A 1 92 ? -9.945 1.113 -5.247 1.00 87.44 92 VAL A O 1
ATOM 752 N N . ASN A 1 93 ? -11.703 2.009 -4.158 1.00 87.75 93 ASN A N 1
ATOM 753 C CA . ASN A 1 93 ? -12.568 0.825 -4.222 1.00 87.75 93 ASN A CA 1
ATOM 754 C C . ASN A 1 93 ? -11.864 -0.478 -3.789 1.00 87.75 93 ASN A C 1
ATOM 756 O O . ASN A 1 93 ? -11.978 -1.496 -4.459 1.00 87.75 93 ASN A O 1
ATOM 760 N N . GLY A 1 94 ? -11.093 -0.434 -2.695 1.00 88.62 94 GLY A N 1
ATOM 761 C CA . GLY A 1 94 ? -10.365 -1.603 -2.177 1.00 88.62 94 GLY A CA 1
ATOM 762 C C . GLY A 1 94 ? -9.065 -1.944 -2.918 1.00 88.62 94 GLY A C 1
ATOM 763 O O . GLY A 1 94 ? -8.353 -2.856 -2.509 1.00 88.62 94 GLY A O 1
ATOM 764 N N . VAL A 1 95 ? -8.707 -1.187 -3.957 1.00 90.12 95 VAL A N 1
ATOM 765 C CA . VAL A 1 95 ? -7.505 -1.414 -4.766 1.00 90.12 95 VAL A CA 1
ATOM 766 C C . VAL A 1 95 ? -6.529 -0.254 -4.580 1.00 90.12 95 VAL A C 1
ATOM 768 O O . VAL A 1 95 ? -6.873 0.916 -4.776 1.00 90.12 95 VAL A O 1
ATOM 771 N N . PHE A 1 96 ? -5.290 -0.557 -4.200 1.00 89.50 96 PHE A N 1
ATOM 772 C CA . PHE A 1 96 ? -4.220 0.434 -4.201 1.00 89.50 96 PHE A CA 1
ATOM 773 C C . PHE A 1 96 ? -3.691 0.662 -5.600 1.00 89.50 96 PHE A C 1
ATOM 775 O O . PHE A 1 96 ? -3.407 -0.292 -6.316 1.00 89.50 96 PHE A O 1
ATOM 782 N N . HIS A 1 97 ? -3.473 1.922 -5.946 1.00 86.38 97 HIS A N 1
ATOM 783 C CA . HIS A 1 97 ? -2.924 2.317 -7.225 1.00 86.38 97 HIS A CA 1
ATOM 784 C C . HIS A 1 97 ? -1.610 3.065 -7.029 1.00 86.38 97 HIS A C 1
ATOM 786 O O . HIS A 1 97 ? -1.531 4.008 -6.237 1.00 86.38 97 HIS A O 1
ATOM 792 N N . TRP A 1 98 ? -0.586 2.659 -7.779 1.00 83.69 98 TRP A N 1
ATOM 793 C CA . TRP A 1 98 ? 0.694 3.360 -7.859 1.00 83.69 98 TRP A CA 1
ATOM 794 C C . TRP A 1 98 ? 1.032 3.675 -9.307 1.00 83.69 98 TRP A C 1
ATOM 796 O O . TRP A 1 98 ? 0.694 2.926 -10.227 1.00 83.69 98 TRP A O 1
ATOM 806 N N . MET A 1 99 ? 1.766 4.766 -9.487 1.00 78.25 99 MET A N 1
ATOM 807 C CA . MET A 1 99 ? 2.460 5.032 -10.737 1.00 78.25 99 MET A CA 1
ATOM 808 C C . MET A 1 99 ? 3.735 4.195 -10.816 1.00 78.25 99 MET A C 1
ATOM 810 O O . MET A 1 99 ? 4.505 4.117 -9.859 1.00 78.25 99 MET A O 1
ATOM 814 N N . ALA A 1 100 ? 3.953 3.596 -11.978 1.00 76.06 100 ALA A N 1
ATOM 815 C CA . ALA A 1 100 ? 5.061 2.705 -12.284 1.00 76.06 100 ALA A CA 1
ATOM 816 C C . ALA A 1 100 ? 5.649 3.037 -13.663 1.00 76.06 100 ALA A C 1
ATOM 818 O O . ALA A 1 100 ? 4.973 3.638 -14.496 1.00 76.06 100 ALA A O 1
ATOM 819 N N . SER A 1 101 ? 6.892 2.630 -13.936 1.00 72.56 101 SER A N 1
ATOM 820 C CA . SER A 1 101 ? 7.561 2.911 -15.215 1.00 72.56 101 SER A CA 1
ATOM 821 C C . SER A 1 101 ? 7.953 1.627 -15.925 1.00 72.56 101 SER A C 1
ATOM 823 O O . SER A 1 101 ? 8.836 0.920 -15.460 1.00 72.56 101 SER A O 1
ATOM 825 N N . LYS A 1 102 ? 7.349 1.354 -17.083 1.00 70.31 102 LYS A N 1
ATOM 826 C CA . LYS A 1 102 ? 7.650 0.183 -17.910 1.00 70.31 102 LYS A CA 1
ATOM 827 C C . LYS A 1 102 ? 8.156 0.620 -19.276 1.00 70.31 102 LYS A C 1
ATOM 829 O O . LYS A 1 102 ? 7.430 1.304 -19.990 1.00 70.31 102 LYS A O 1
ATOM 834 N N . ALA A 1 103 ? 9.353 0.180 -19.670 1.00 67.81 103 ALA A N 1
ATOM 835 C CA . ALA A 1 103 ? 9.922 0.452 -20.998 1.00 67.81 103 ALA A CA 1
ATOM 836 C C . ALA A 1 103 ? 9.782 1.933 -21.427 1.00 67.81 103 ALA A C 1
ATOM 838 O O . ALA A 1 103 ? 9.326 2.237 -22.527 1.00 67.81 103 ALA A O 1
ATOM 839 N N . SER A 1 104 ? 10.124 2.852 -20.516 1.00 67.00 104 SER A N 1
ATOM 840 C CA . SER A 1 104 ? 10.025 4.311 -20.704 1.00 67.00 104 SER A CA 1
ATOM 841 C C . SER A 1 104 ? 8.601 4.884 -20.800 1.00 67.00 104 SER A C 1
ATOM 843 O O . SER A 1 104 ? 8.444 6.054 -21.135 1.00 67.00 104 SER A O 1
ATOM 845 N N . SER A 1 105 ? 7.572 4.096 -20.477 1.00 70.12 105 SER A N 1
ATOM 846 C CA . SER A 1 105 ? 6.171 4.525 -20.397 1.00 70.12 105 SER A CA 1
ATOM 847 C C . SER A 1 105 ? 5.671 4.517 -18.952 1.00 70.12 105 SER A C 1
ATOM 849 O O . SER A 1 105 ? 5.958 3.587 -18.194 1.00 70.12 105 SER A O 1
ATOM 851 N N . LEU A 1 106 ? 4.887 5.529 -18.578 1.00 72.00 106 LEU A N 1
ATOM 852 C CA . LEU A 1 106 ? 4.203 5.577 -17.287 1.00 72.00 106 LEU A CA 1
ATOM 853 C C . LEU A 1 106 ? 2.951 4.695 -17.336 1.00 72.00 106 LEU A C 1
ATOM 855 O O . LEU A 1 106 ? 2.122 4.823 -18.236 1.00 72.00 106 LEU A O 1
ATOM 859 N N . VAL A 1 107 ? 2.805 3.809 -16.357 1.00 75.62 107 VAL A N 1
ATOM 860 C CA . VAL A 1 107 ? 1.631 2.943 -16.199 1.00 75.62 107 VAL A CA 1
ATOM 861 C C . VAL A 1 107 ? 1.084 3.056 -14.783 1.00 75.62 107 VAL A C 1
ATOM 863 O O . VAL A 1 107 ? 1.814 3.405 -13.854 1.00 75.62 107 VAL A O 1
ATOM 866 N N . ILE A 1 108 ? -0.195 2.730 -14.610 1.00 79.94 108 ILE A N 1
ATOM 867 C CA . ILE A 1 108 ? -0.800 2.576 -13.287 1.00 79.94 108 ILE A CA 1
ATOM 868 C C . ILE A 1 108 ? -0.924 1.083 -12.999 1.00 79.94 108 ILE A C 1
ATOM 870 O O . ILE A 1 108 ? -1.472 0.312 -13.795 1.00 79.94 108 ILE A O 1
ATOM 874 N N . ILE A 1 109 ? -0.403 0.670 -11.850 1.00 82.69 109 ILE A N 1
ATOM 875 C CA . ILE A 1 109 ? -0.599 -0.680 -11.328 1.00 82.69 109 ILE A CA 1
ATOM 876 C C . ILE A 1 109 ? -1.601 -0.650 -10.183 1.00 82.69 109 ILE A C 1
ATOM 878 O O . ILE A 1 109 ? -1.542 0.239 -9.337 1.00 82.69 109 ILE A O 1
ATOM 882 N N . GLY A 1 110 ? -2.507 -1.620 -10.177 1.00 87.56 110 GLY A N 1
ATOM 883 C CA . GLY A 1 110 ? -3.445 -1.874 -9.094 1.00 87.56 110 GLY A CA 1
ATOM 884 C C . GLY A 1 110 ? -2.976 -3.051 -8.239 1.00 87.56 110 GLY A C 1
ATOM 885 O O . GLY A 1 110 ? -2.452 -4.020 -8.785 1.00 87.56 110 GLY A O 1
ATOM 886 N N . PHE A 1 111 ? -3.184 -2.992 -6.928 1.00 89.75 111 PHE A N 1
ATOM 887 C CA . PHE A 1 111 ? -3.112 -4.129 -6.008 1.00 89.75 111 PHE A CA 1
ATOM 888 C C . PHE A 1 111 ? -4.421 -4.216 -5.237 1.00 89.75 111 PHE A C 1
ATOM 890 O O . PHE A 1 111 ? -4.740 -3.317 -4.457 1.00 89.75 111 PHE A O 1
ATOM 897 N N . ASP A 1 112 ? -5.177 -5.277 -5.475 1.00 92.00 112 ASP A N 1
ATOM 898 C CA . ASP A 1 112 ? -6.415 -5.546 -4.755 1.00 92.00 112 ASP A CA 1
ATOM 899 C C . ASP A 1 112 ? -6.093 -5.985 -3.324 1.00 92.00 112 ASP A C 1
ATOM 901 O O . ASP A 1 112 ? -5.295 -6.900 -3.131 1.00 92.00 112 ASP A O 1
ATOM 905 N N . LEU A 1 113 ? -6.661 -5.325 -2.314 1.00 92.81 113 LEU A N 1
ATOM 906 C CA . LEU A 1 113 ? -6.373 -5.656 -0.918 1.00 92.81 113 LEU A CA 1
ATOM 907 C C . LEU A 1 113 ? -6.989 -6.975 -0.456 1.00 92.81 113 LEU A C 1
ATOM 909 O O . LEU A 1 113 ? -6.421 -7.609 0.437 1.00 92.81 113 LEU A O 1
ATOM 913 N N . SER A 1 114 ? -8.132 -7.350 -1.022 1.00 92.06 114 SER A N 1
ATOM 914 C CA . SER A 1 114 ? -8.899 -8.526 -0.624 1.00 92.06 114 SER A CA 1
ATOM 915 C C . SER A 1 114 ? -8.342 -9.775 -1.298 1.00 92.06 114 SER A C 1
ATOM 917 O O . SER A 1 114 ? -8.042 -10.764 -0.632 1.00 92.06 114 SER A O 1
ATOM 919 N N . ASP A 1 115 ? -8.127 -9.698 -2.611 1.00 91.00 115 ASP A N 1
ATOM 920 C CA . ASP A 1 115 ? -7.589 -10.797 -3.414 1.00 91.00 115 ASP A CA 1
ATOM 921 C C . ASP A 1 115 ? -6.060 -10.858 -3.398 1.00 91.00 115 ASP A C 1
ATOM 923 O O . ASP A 1 115 ? -5.480 -11.881 -3.770 1.00 91.00 115 ASP A O 1
ATOM 927 N N . GLU A 1 116 ? -5.408 -9.761 -3.010 1.00 91.19 116 GLU A N 1
ATOM 928 C CA . GLU A 1 116 ? -3.950 -9.624 -2.932 1.00 91.19 116 GLU A CA 1
ATOM 929 C C . GLU A 1 116 ? -3.257 -9.900 -4.268 1.00 91.19 116 GLU A C 1
ATOM 931 O O . GLU A 1 116 ? -2.158 -10.457 -4.348 1.00 91.19 116 GLU A O 1
ATOM 936 N N . LYS A 1 117 ? -3.928 -9.484 -5.344 1.00 89.06 117 LYS A N 1
ATOM 937 C CA . LYS A 1 117 ? -3.501 -9.660 -6.730 1.00 89.06 117 LYS A CA 1
ATOM 938 C C . LYS A 1 117 ? -3.250 -8.323 -7.392 1.00 89.06 117 LYS A C 1
ATOM 940 O O . LYS A 1 117 ? -3.929 -7.331 -7.132 1.00 89.06 117 LYS A O 1
ATOM 945 N N . PHE A 1 118 ? -2.296 -8.325 -8.316 1.00 86.25 118 PHE A N 1
ATOM 946 C CA . PHE A 1 118 ? -2.016 -7.152 -9.126 1.00 86.25 118 PHE A CA 1
ATOM 947 C C . PHE A 1 118 ? -2.848 -7.127 -10.403 1.00 86.25 118 PHE A C 1
ATOM 949 O O . PHE A 1 118 ? -2.889 -8.103 -11.153 1.00 86.25 118 PHE A O 1
ATOM 956 N N . SER A 1 119 ? -3.403 -5.963 -10.714 1.00 80.44 119 SER A N 1
ATOM 957 C CA . SER A 1 119 ? -4.000 -5.639 -12.006 1.00 80.44 119 SER A CA 1
ATOM 958 C C . SER A 1 119 ? -3.176 -4.554 -12.704 1.00 80.44 119 SER A C 1
ATOM 960 O O . SER A 1 119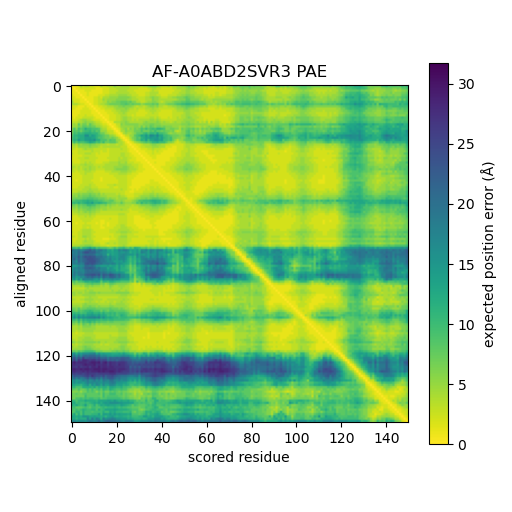 ? -2.492 -3.743 -12.077 1.00 80.44 119 SER A O 1
ATOM 962 N N . ARG A 1 120 ? -3.167 -4.570 -14.039 1.00 70.12 120 ARG A N 1
ATOM 963 C CA . ARG A 1 120 ? -2.497 -3.550 -14.854 1.00 70.12 120 ARG A CA 1
ATOM 964 C C . ARG A 1 120 ? -3.542 -2.713 -15.559 1.00 70.12 120 ARG A C 1
ATOM 966 O O . ARG A 1 120 ? -4.319 -3.250 -16.343 1.00 70.12 120 ARG A O 1
ATOM 973 N N . TYR A 1 121 ? -3.462 -1.403 -15.375 1.00 68.12 121 TYR A N 1
ATOM 974 C CA . TYR A 1 121 ? -4.182 -0.452 -16.206 1.00 68.12 121 TYR A CA 1
ATOM 975 C C . TYR A 1 121 ? -3.175 0.134 -17.198 1.00 68.12 121 TYR A C 1
ATOM 977 O O . TYR A 1 121 ? -2.350 0.981 -16.862 1.00 68.12 121 TYR A O 1
ATOM 985 N N . GLN A 1 122 ? -3.175 -0.403 -18.421 1.00 55.44 122 GLN A N 1
ATOM 986 C CA . GLN A 1 122 ? -2.213 -0.024 -19.467 1.00 55.44 122 GLN A CA 1
ATOM 987 C C . GLN A 1 122 ? -2.549 1.281 -20.185 1.00 55.44 122 GLN A C 1
ATOM 989 O O . GLN A 1 122 ? -1.731 1.784 -20.947 1.00 55.44 122 GLN A O 1
ATOM 994 N N . HIS A 1 123 ? -3.725 1.842 -19.956 1.00 53.69 123 HIS A N 1
ATOM 995 C CA . HIS A 1 123 ? -4.177 3.004 -20.693 1.00 53.69 123 HIS A CA 1
ATOM 996 C C . HIS A 1 123 ? -4.420 4.127 -19.709 1.00 53.69 123 HIS A C 1
ATOM 998 O O . HIS A 1 123 ? -5.338 3.993 -18.913 1.00 53.69 123 HIS A O 1
ATOM 1004 N N . LEU A 1 124 ? -3.619 5.199 -19.767 1.00 49.56 124 LEU A N 1
ATOM 1005 C CA . LEU A 1 124 ? -4.143 6.551 -19.528 1.00 49.56 124 LEU A CA 1
ATOM 1006 C C . LEU A 1 124 ? -3.194 7.708 -19.864 1.00 49.56 124 LEU A C 1
ATOM 1008 O O . LEU A 1 124 ? -3.689 8.820 -19.973 1.00 49.56 124 LEU A O 1
ATOM 1012 N N . LEU A 1 125 ? -1.887 7.524 -20.078 1.00 49.22 125 LEU A N 1
ATOM 1013 C CA . LEU A 1 125 ? -1.006 8.687 -20.271 1.00 49.22 125 LEU A CA 1
ATOM 1014 C C . LEU A 1 125 ? -0.104 8.543 -21.499 1.00 49.22 125 LEU A C 1
ATOM 1016 O O . LEU A 1 125 ? 1.082 8.245 -21.403 1.00 49.22 125 LEU A O 1
ATOM 1020 N N . ILE A 1 126 ? -0.674 8.849 -22.669 1.00 44.94 126 ILE A N 1
ATOM 1021 C CA . ILE A 1 126 ? 0.097 9.420 -23.780 1.00 44.94 126 ILE A CA 1
ATOM 1022 C C . ILE A 1 126 ? 0.392 10.875 -23.386 1.00 44.94 126 ILE A C 1
ATOM 1024 O O . ILE A 1 126 ? -0.271 11.798 -23.837 1.00 44.94 126 ILE A O 1
ATOM 1028 N N . PHE A 1 127 ? 1.341 11.094 -22.482 1.00 49.66 127 PHE A N 1
ATOM 1029 C CA . PHE A 1 127 ? 1.945 12.411 -22.285 1.00 49.66 127 PHE A CA 1
ATOM 1030 C C . PHE A 1 127 ? 3.453 12.208 -22.295 1.00 49.66 127 PHE A C 1
ATOM 1032 O O . PHE A 1 127 ? 4.086 12.031 -21.261 1.00 49.66 127 PHE A O 1
ATOM 1039 N N . MET A 1 128 ? 4.011 12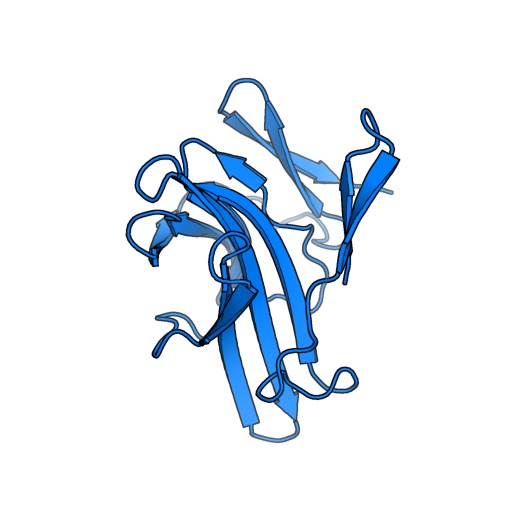.148 -23.505 1.00 48.12 128 MET A N 1
ATOM 1040 C CA . MET A 1 128 ? 5.431 11.871 -23.741 1.00 48.12 128 MET A CA 1
ATOM 1041 C C . MET A 1 128 ? 6.344 13.092 -23.513 1.00 48.12 128 MET A C 1
ATOM 1043 O O . MET A 1 128 ? 7.529 13.005 -23.812 1.00 48.12 128 MET A O 1
ATOM 1047 N N . GLU A 1 129 ? 5.843 14.215 -22.982 1.00 50.69 129 GLU A N 1
ATOM 1048 C CA . GLU A 1 129 ? 6.597 15.484 -22.994 1.00 50.69 129 GLU A CA 1
ATOM 1049 C C . GLU A 1 129 ? 6.871 16.134 -21.627 1.00 50.69 129 GLU A C 1
ATOM 1051 O O . GLU A 1 129 ? 7.603 17.120 -21.578 1.00 50.69 129 GLU A O 1
ATOM 1056 N N . MET A 1 130 ? 6.369 15.606 -20.502 1.00 54.69 130 MET A N 1
ATOM 1057 C CA . MET A 1 130 ? 6.653 16.193 -19.179 1.00 54.69 130 MET A CA 1
ATOM 1058 C C . MET A 1 130 ? 7.723 15.421 -18.403 1.00 54.69 130 MET A C 1
ATOM 1060 O O . MET A 1 130 ? 7.809 14.194 -18.464 1.00 54.69 130 MET A O 1
ATOM 1064 N N . SER A 1 131 ? 8.548 16.146 -17.640 1.00 58.88 131 SER A N 1
ATOM 1065 C CA . SER A 1 131 ? 9.465 15.528 -16.687 1.00 58.88 131 SER A CA 1
ATOM 1066 C C . SER A 1 131 ? 8.664 14.813 -15.594 1.00 58.88 131 SER A C 1
ATOM 1068 O O . SER A 1 131 ? 7.806 15.387 -14.936 1.00 58.88 131 SER A O 1
ATOM 1070 N N . TRP A 1 132 ? 8.966 13.534 -15.380 1.00 62.31 132 TRP A N 1
ATOM 1071 C CA . TRP A 1 132 ? 8.266 12.672 -14.415 1.00 62.31 132 TRP A CA 1
ATOM 1072 C C . TRP A 1 132 ? 8.557 13.008 -12.942 1.00 62.31 132 TRP A C 1
ATOM 1074 O O . TRP A 1 132 ? 8.000 12.396 -12.034 1.00 62.31 132 TRP A O 1
ATOM 1084 N N . ILE A 1 133 ? 9.478 13.941 -12.695 1.00 62.25 133 ILE A N 1
ATOM 1085 C CA . ILE A 1 133 ? 9.945 14.288 -11.353 1.00 62.25 133 ILE A CA 1
ATOM 1086 C C . ILE A 1 133 ? 8.851 15.099 -10.657 1.00 62.25 133 ILE A C 1
ATOM 1088 O O . ILE A 1 133 ? 8.419 16.123 -11.172 1.00 62.25 133 ILE A O 1
ATOM 1092 N N . GLY A 1 134 ? 8.418 14.642 -9.481 1.00 62.94 134 GLY A N 1
ATOM 1093 C CA . GLY A 1 134 ? 7.411 15.342 -8.676 1.00 62.94 134 GLY A CA 1
ATOM 1094 C C . GLY A 1 134 ? 5.958 15.030 -9.046 1.00 62.94 134 GLY A C 1
ATOM 1095 O O . GLY A 1 134 ? 5.054 15.630 -8.463 1.00 62.94 134 GLY A O 1
ATOM 1096 N N . MET A 1 135 ? 5.708 14.084 -9.963 1.00 70.44 135 MET A N 1
ATOM 1097 C CA . MET A 1 135 ? 4.355 13.582 -10.220 1.00 70.44 135 MET A CA 1
ATOM 1098 C C . MET A 1 135 ? 3.843 12.763 -9.031 1.00 70.44 135 MET A C 1
ATOM 1100 O O . MET A 1 135 ? 4.506 11.846 -8.545 1.00 70.44 135 MET A O 1
ATOM 1104 N N . ASN A 1 136 ? 2.617 13.053 -8.611 1.00 75.00 136 ASN A N 1
ATOM 1105 C CA . ASN A 1 136 ? 1.879 12.327 -7.589 1.00 75.00 136 ASN A CA 1
ATOM 1106 C C . ASN A 1 136 ? 0.534 11.872 -8.159 1.00 75.00 136 ASN A C 1
ATOM 1108 O O . ASN A 1 136 ? -0.077 12.570 -8.970 1.00 75.00 136 ASN A O 1
ATOM 1112 N N . LEU A 1 137 ? 0.083 10.697 -7.723 1.00 77.12 137 LEU A N 1
ATOM 1113 C CA . LEU A 1 137 ? -1.242 10.183 -8.041 1.00 77.12 137 LEU A CA 1
ATOM 1114 C C . LEU A 1 137 ? -2.193 10.572 -6.910 1.00 77.12 137 LEU A C 1
ATOM 1116 O O . LEU A 1 137 ? -1.876 10.392 -5.737 1.00 77.12 137 LEU A O 1
ATOM 1120 N N . GLY A 1 138 ? -3.343 11.114 -7.273 1.00 80.69 138 GLY A N 1
ATOM 1121 C CA . GLY A 1 138 ? -4.439 11.47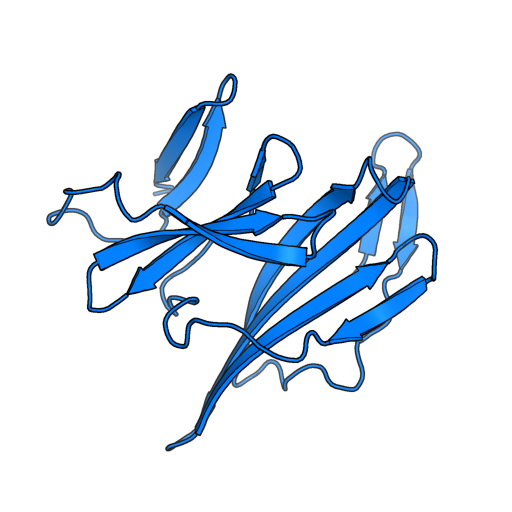9 -6.393 1.00 80.69 138 GLY A CA 1
ATOM 1122 C C . GLY A 1 138 ? -5.758 10.923 -6.916 1.00 80.69 138 GLY A C 1
ATOM 1123 O O . GLY A 1 138 ? -5.832 10.354 -8.008 1.00 80.69 138 GLY A O 1
ATOM 1124 N N . VAL A 1 139 ? -6.805 11.086 -6.115 1.00 80.94 139 VAL A N 1
ATOM 1125 C CA . VAL A 1 139 ? -8.157 10.631 -6.442 1.00 80.94 139 VAL A CA 1
ATOM 1126 C C . VAL A 1 139 ? -9.121 11.756 -6.110 1.00 80.94 139 VAL A C 1
ATOM 1128 O O . VAL A 1 139 ? -9.120 12.253 -4.985 1.00 80.94 139 VAL A O 1
ATOM 1131 N N . LEU A 1 140 ? -9.942 12.140 -7.081 1.00 80.38 140 LEU A N 1
ATOM 1132 C CA . LEU A 1 140 ? -11.013 13.114 -6.912 1.00 80.38 140 LEU A CA 1
ATOM 1133 C C . LEU A 1 140 ? -12.313 12.465 -7.375 1.00 80.38 140 LEU A C 1
ATOM 1135 O O . LEU A 1 140 ? -12.417 12.069 -8.531 1.00 80.38 140 LEU A O 1
ATOM 1139 N N . GLU A 1 141 ? -13.272 12.301 -6.462 1.00 81.94 141 GLU A N 1
ATOM 1140 C CA . GLU A 1 141 ? -14.587 11.706 -6.766 1.00 81.94 141 GLU A CA 1
ATOM 1141 C C . GLU A 1 141 ? -14.500 10.328 -7.463 1.00 81.94 141 GLU A C 1
ATOM 1143 O O . GLU A 1 141 ? -15.316 9.974 -8.308 1.00 81.94 141 GLU A O 1
ATOM 1148 N N . GLY A 1 142 ? -13.480 9.533 -7.119 1.00 74.00 142 GLY A N 1
ATOM 1149 C CA . GLY A 1 142 ? -13.238 8.211 -7.712 1.00 74.00 142 GLY A CA 1
ATOM 1150 C C . GLY A 1 142 ? -12.482 8.226 -9.046 1.00 74.00 142 GLY A C 1
ATOM 1151 O O . GLY A 1 142 ? -12.172 7.160 -9.575 1.00 74.00 142 GLY A O 1
ATOM 1152 N N . VAL A 1 143 ? -12.132 9.402 -9.571 1.00 76.62 143 VAL A N 1
ATOM 1153 C CA . VAL A 1 143 ? -11.319 9.566 -10.783 1.00 76.62 143 VAL A CA 1
ATOM 1154 C C . VAL A 1 143 ? -9.851 9.765 -10.408 1.00 76.62 143 VAL A C 1
ATOM 1156 O O . VAL A 1 143 ? -9.530 10.541 -9.506 1.00 76.62 143 VAL A O 1
ATOM 1159 N N . PHE A 1 144 ? -8.944 9.079 -11.111 1.00 77.56 144 PHE A N 1
ATOM 1160 C CA . PHE A 1 144 ? -7.504 9.286 -10.948 1.00 77.56 144 PHE A CA 1
ATOM 1161 C C . PHE A 1 144 ? -7.083 10.653 -11.480 1.00 77.56 144 PHE A C 1
ATOM 1163 O O . PHE A 1 144 ? -7.378 11.008 -12.620 1.00 77.56 144 PHE A O 1
ATOM 1170 N N . VAL A 1 145 ? -6.331 11.389 -10.669 1.00 72.81 145 VAL A N 1
ATOM 1171 C CA . VAL A 1 145 ? -5.762 12.689 -11.026 1.00 72.81 145 VAL A CA 1
ATOM 1172 C C . VAL A 1 145 ? -4.260 12.630 -10.804 1.00 72.81 145 VAL A C 1
ATOM 1174 O O . VAL A 1 145 ? -3.809 12.274 -9.719 1.00 72.81 145 VAL A O 1
ATOM 1177 N N . CYS A 1 146 ? -3.473 13.000 -11.809 1.00 73.50 146 CYS A N 1
ATOM 1178 C CA . CYS A 1 146 ? -2.039 13.213 -11.637 1.00 73.50 146 CYS A CA 1
ATOM 1179 C C . CYS A 1 146 ? -1.774 14.701 -11.403 1.00 73.50 146 CYS A C 1
ATOM 1181 O O . CYS A 1 146 ? -2.286 15.539 -12.142 1.00 73.50 146 CYS A O 1
ATOM 1183 N N . PHE A 1 147 ? -0.954 15.034 -10.410 1.00 67.12 147 PHE A N 1
ATOM 1184 C CA . PHE A 1 147 ? -0.534 16.411 -10.137 1.00 67.12 147 PHE A CA 1
ATOM 1185 C C . PHE A 1 147 ? 0.977 16.487 -9.909 1.00 67.12 147 PHE A C 1
ATOM 1187 O O . PHE A 1 147 ? 1.596 15.511 -9.485 1.00 67.12 147 PHE A O 1
ATOM 1194 N N . VAL A 1 148 ? 1.577 17.639 -10.210 1.00 68.50 148 VAL A N 1
ATOM 1195 C CA . VAL A 1 148 ? 3.022 17.879 -10.084 1.00 68.50 148 VAL A CA 1
ATOM 1196 C C . VAL A 1 148 ? 3.262 18.875 -8.956 1.00 68.50 148 VAL A C 1
ATOM 1198 O O . VAL A 1 148 ? 2.612 19.919 -8.910 1.00 68.50 148 VAL A O 1
ATOM 1201 N N . LEU A 1 149 ? 4.178 18.549 -8.046 1.00 65.12 149 LEU A N 1
ATOM 1202 C CA . LEU A 1 149 ? 4.677 19.487 -7.041 1.00 65.12 149 LEU A CA 1
ATOM 1203 C C . LEU A 1 149 ? 5.966 20.129 -7.577 1.00 65.12 149 LEU A C 1
ATOM 1205 O O . LEU A 1 149 ? 6.902 19.402 -7.912 1.00 65.12 149 LEU A O 1
ATOM 1209 N N . TYR A 1 150 ? 5.976 21.460 -7.692 1.00 59.53 150 TYR A N 1
ATOM 1210 C CA . TYR A 1 150 ? 7.145 22.269 -8.068 1.00 59.53 150 TYR A CA 1
ATOM 1211 C C . TYR A 1 150 ? 7.956 22.687 -6.841 1.00 59.53 150 TYR A C 1
ATOM 1213 O O . TYR A 1 150 ? 7.331 22.913 -5.779 1.00 59.53 150 TYR A O 1
#